Protein AF-A0A7L0GJC9-F1 (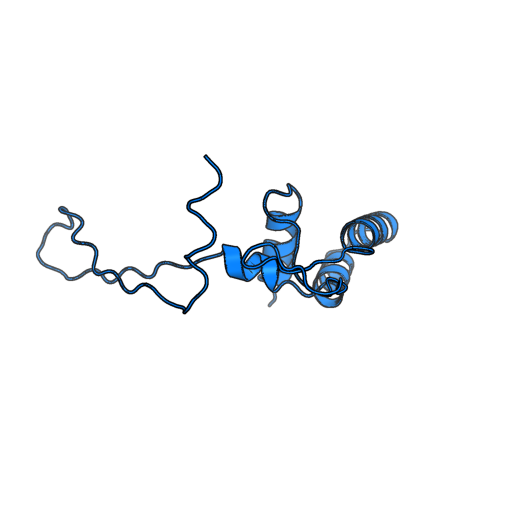afdb_monomer_lite)

InterPro domains:
  IPR000477 Reverse transcriptase domain [PF00078] (27-105)
  IPR000477 Reverse transcriptase domain [PS50878] (1-110)
  IPR043502 DNA/RNA polymerase superfamily [SSF56672] (33-105)

Organism: Herpetotheres cachinnans (NCBI:txid56343)

Foldseek 3Di:
DPPPPPPPPDDDDDPDPDPDPDPPDPDDDDDDDDDCVVLQLAAALVLLLVLCVVVPDDPVVSVVSSVQQPPDWDWDADPNDIDDIDHRRGGDDPPDPCSVVSSCSRVDDD

Secondary structure (DSSP, 8-state):
--SSSTT--S-S--------S--SSS---PPPPP-THHHHHH-BHHHHHHHHHHTT--HHHHHHHHHHHTT-EE--EETTEEPPPEE--B---TT-SSHHHHHHHHH---

Sequence (110 aa):
VYERQVLLNKHNLLLRQGDQPTVDEGKAVDGVYLDLSKAFDTISHGIALEKLAARGLDGCTVHWVKSWLDGRAQRVVVNGVTSRWRPVTSGVPQGSVLGPVLLNINDLDE

Structure (mmCIF, N/CA/C/O backbone):
data_AF-A0A7L0GJC9-F1
#
_entry.id   AF-A0A7L0GJC9-F1
#
loop_
_atom_site.group_PDB
_atom_site.id
_atom_site.type_symbol
_atom_site.label_atom_id
_atom_site.label_alt_id
_atom_site.label_comp_id
_atom_site.label_asym_id
_atom_site.label_entity_id
_atom_site.label_seq_id
_atom_site.pdbx_PDB_ins_code
_atom_site.Cartn_x
_atom_site.Cartn_y
_atom_site.Cartn_z
_atom_site.occupancy
_atom_site.B_iso_or_equiv
_atom_site.auth_seq_id
_atom_site.auth_comp_id
_atom_site.auth_asym_id
_atom_site.auth_atom_id
_atom_site.pdbx_PDB_model_num
ATOM 1 N N . VAL A 1 1 ? -14.349 -16.010 18.373 1.00 45.47 1 VAL A N 1
ATOM 2 C CA . VAL A 1 1 ? -12.891 -15.820 18.140 1.00 45.47 1 VAL A CA 1
ATOM 3 C C . VAL A 1 1 ? -12.604 -14.587 17.256 1.00 45.47 1 VAL A C 1
ATOM 5 O O . VAL A 1 1 ? -11.598 -14.540 16.581 1.00 45.47 1 VAL A O 1
ATOM 8 N N . TYR A 1 2 ? -13.414 -13.518 17.314 1.00 29.53 2 TYR A N 1
ATOM 9 C CA . TYR A 1 2 ? -13.113 -12.245 16.619 1.00 29.53 2 TYR A CA 1
ATOM 10 C C . TYR A 1 2 ? -13.549 -10.997 17.410 1.00 29.53 2 TYR A C 1
ATOM 12 O O . TYR A 1 2 ? -13.653 -9.910 16.861 1.00 29.53 2 TYR A O 1
ATOM 20 N N . GLU A 1 3 ? -13.797 -11.132 18.716 1.00 30.53 3 GLU A N 1
ATOM 21 C CA . GLU A 1 3 ? -14.364 -10.044 19.533 1.00 30.53 3 GLU A CA 1
ATOM 22 C C . GLU A 1 3 ? -13.406 -9.461 20.576 1.00 30.53 3 GLU A C 1
ATOM 24 O O . GLU A 1 3 ? -13.798 -8.606 21.362 1.00 30.53 3 GLU A O 1
ATOM 29 N N . ARG A 1 4 ? -12.128 -9.862 20.585 1.00 35.69 4 ARG A N 1
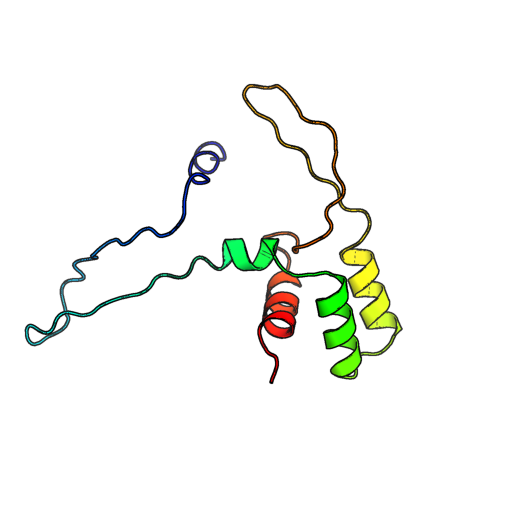ATOM 30 C CA . ARG A 1 4 ? -11.173 -9.389 21.602 1.00 35.69 4 ARG A CA 1
ATOM 31 C C . ARG A 1 4 ? -10.027 -8.515 21.094 1.00 35.69 4 ARG A C 1
ATOM 33 O O . ARG A 1 4 ? -9.107 -8.258 21.858 1.00 35.69 4 ARG A O 1
ATOM 40 N N . GLN A 1 5 ? -10.113 -8.003 19.862 1.00 36.22 5 GLN A N 1
ATOM 41 C CA . GLN A 1 5 ? -9.065 -7.139 19.295 1.00 36.22 5 GLN A CA 1
ATOM 42 C C . GLN A 1 5 ? -9.485 -5.684 19.035 1.00 36.22 5 GLN A C 1
ATOM 44 O O . GLN A 1 5 ? -8.642 -4.857 18.711 1.00 36.22 5 GLN A O 1
ATOM 49 N N . VAL A 1 6 ? -10.757 -5.319 19.236 1.00 40.19 6 VAL A N 1
ATOM 50 C CA . VAL A 1 6 ? -11.239 -3.952 18.931 1.00 40.19 6 VAL A CA 1
ATOM 51 C C . VAL A 1 6 ? -10.965 -2.947 20.071 1.00 40.19 6 VAL A C 1
ATOM 53 O O . VAL A 1 6 ? -11.109 -1.743 19.885 1.00 40.19 6 VAL A O 1
ATOM 56 N N . LEU A 1 7 ? -10.493 -3.396 21.241 1.00 32.28 7 LEU A N 1
ATOM 57 C CA . LEU A 1 7 ? -10.273 -2.534 22.418 1.00 32.28 7 LEU A CA 1
ATOM 58 C C . LEU A 1 7 ? -8.813 -2.154 22.714 1.00 32.28 7 LEU A C 1
ATOM 60 O O . LEU A 1 7 ? -8.543 -1.585 23.767 1.00 32.28 7 LEU A O 1
ATOM 64 N N . LEU A 1 8 ? -7.873 -2.388 21.797 1.00 38.59 8 LEU A N 1
ATOM 65 C CA . LEU A 1 8 ? -6.472 -1.973 21.971 1.00 38.59 8 LEU A CA 1
ATOM 66 C C . LEU A 1 8 ? -6.061 -0.902 20.961 1.00 38.59 8 LEU A C 1
ATOM 68 O O . LEU A 1 8 ? -5.000 -0.972 20.357 1.00 38.59 8 LEU A O 1
ATOM 72 N N . ASN A 1 9 ? -6.908 0.113 20.781 1.00 43.12 9 ASN A N 1
ATOM 73 C CA . ASN A 1 9 ? -6.534 1.297 20.011 1.00 43.12 9 ASN A CA 1
ATOM 74 C C . ASN A 1 9 ? -6.845 2.590 20.766 1.00 43.12 9 ASN A C 1
ATOM 76 O O . ASN A 1 9 ? -7.591 3.454 20.310 1.00 43.12 9 ASN A O 1
ATOM 80 N N . LYS A 1 10 ? -6.268 2.708 21.966 1.00 39.16 10 LYS A N 1
ATOM 81 C CA . LYS A 1 10 ? -6.175 3.971 22.702 1.00 39.16 10 LYS A CA 1
ATOM 82 C C . LYS A 1 10 ? -4.801 4.047 23.378 1.00 39.16 10 LYS A C 1
ATOM 84 O O . LYS A 1 10 ? -4.647 3.533 24.474 1.00 39.16 10 LYS A O 1
ATOM 89 N N . HIS A 1 11 ? -3.845 4.708 22.714 1.00 39.34 11 HIS A N 1
ATOM 90 C CA . HIS A 1 11 ? -2.516 5.114 23.226 1.00 39.34 11 HIS A CA 1
ATOM 91 C C . HIS A 1 11 ? -1.489 3.963 23.371 1.00 39.34 11 HIS A C 1
ATOM 93 O O . HIS A 1 11 ? -1.645 3.059 24.174 1.00 39.34 11 HIS A O 1
ATOM 99 N N . ASN A 1 12 ? -0.541 3.830 22.435 1.00 42.84 12 ASN A N 1
ATOM 100 C CA . ASN A 1 12 ? 0.854 4.299 22.556 1.00 42.84 12 ASN A CA 1
ATOM 101 C C . ASN A 1 12 ? 1.603 3.733 23.780 1.00 42.84 12 ASN A C 1
ATOM 103 O O . ASN A 1 12 ? 1.302 4.105 24.904 1.00 42.84 12 ASN A O 1
ATOM 107 N N . LEU A 1 13 ? 2.631 2.919 23.500 1.00 40.81 13 LEU A N 1
ATOM 108 C CA . LEU A 1 13 ? 3.715 2.509 24.400 1.00 40.81 13 LEU A CA 1
ATOM 109 C C . LEU A 1 13 ? 3.275 1.799 25.697 1.00 40.81 13 LEU A C 1
ATOM 111 O O . LEU A 1 13 ? 3.126 2.407 26.753 1.00 40.81 13 LEU A O 1
ATOM 115 N N . LEU A 1 14 ? 3.153 0.471 25.645 1.00 45.91 14 LEU A N 1
ATOM 116 C CA . LEU A 1 14 ? 3.157 -0.348 26.859 1.00 45.91 14 LEU A CA 1
ATOM 117 C C . LEU A 1 14 ? 4.606 -0.514 27.334 1.00 45.91 14 LEU A C 1
ATOM 119 O O . LEU A 1 14 ? 5.288 -1.461 26.952 1.00 45.91 14 LEU A O 1
ATOM 123 N N . LEU A 1 15 ? 5.068 0.397 28.193 1.00 43.66 15 LEU A N 1
ATOM 124 C CA . LEU A 1 15 ? 6.186 0.112 29.091 1.00 43.66 15 LEU A CA 1
ATOM 125 C C . LEU A 1 15 ? 5.713 -0.963 30.076 1.00 43.66 15 LEU A C 1
ATOM 127 O O . LEU A 1 15 ? 5.036 -0.672 31.060 1.00 43.66 15 LEU A O 1
ATOM 131 N N . ARG A 1 16 ? 6.017 -2.227 29.783 1.00 45.72 16 ARG A N 1
ATOM 132 C CA . ARG A 1 16 ? 5.956 -3.302 30.773 1.00 45.72 16 ARG A CA 1
ATOM 133 C C . ARG A 1 16 ? 7.385 -3.666 31.143 1.00 45.72 16 ARG A C 1
ATOM 135 O O . ARG A 1 16 ? 8.083 -4.259 30.328 1.00 45.72 16 ARG A O 1
ATOM 142 N N . GLN A 1 17 ? 7.798 -3.331 32.366 1.00 41.12 17 GLN A N 1
ATOM 143 C CA . GLN A 1 17 ? 8.904 -4.028 33.023 1.00 41.12 17 GLN A CA 1
ATOM 144 C C . GLN A 1 17 ? 8.504 -5.504 33.105 1.00 41.12 17 GLN A C 1
ATOM 146 O O . GLN A 1 17 ? 7.592 -5.872 33.845 1.00 41.12 17 GLN A O 1
ATOM 151 N N . GLY A 1 18 ? 9.096 -6.323 32.242 1.00 42.91 18 GLY A N 1
ATOM 152 C CA . GLY A 1 18 ? 8.956 -7.766 32.294 1.00 42.91 18 GLY A CA 1
ATOM 153 C C . GLY A 1 18 ? 10.093 -8.330 33.125 1.00 42.91 18 GLY A C 1
ATOM 154 O O . GLY A 1 18 ? 11.218 -8.375 32.640 1.00 42.91 18 GLY A O 1
ATOM 155 N N . ASP A 1 19 ? 9.789 -8.790 34.336 1.00 48.28 19 ASP A N 1
ATOM 156 C CA . ASP A 1 19 ? 10.610 -9.792 35.015 1.00 48.28 19 ASP A CA 1
ATOM 157 C C . ASP A 1 19 ? 10.615 -11.059 34.141 1.00 48.28 19 ASP A C 1
ATOM 159 O O . ASP A 1 19 ? 9.673 -11.855 34.140 1.00 48.28 19 ASP A O 1
ATOM 163 N N . GLN A 1 20 ? 11.659 -11.218 33.329 1.00 45.06 20 GLN A N 1
ATOM 164 C CA . GLN A 1 20 ? 12.068 -12.508 32.783 1.00 45.06 20 GLN A CA 1
ATOM 165 C C . GLN A 1 20 ? 13.104 -13.079 33.759 1.00 45.06 20 GLN A C 1
ATOM 167 O O . GLN A 1 20 ? 14.188 -12.504 33.886 1.00 45.06 20 GLN A O 1
ATOM 172 N N . PRO A 1 21 ? 12.815 -14.185 34.467 1.00 48.91 21 PRO A N 1
ATOM 173 C CA . PRO A 1 21 ? 13.795 -14.793 35.342 1.00 48.91 21 PRO A CA 1
ATOM 174 C C . PRO A 1 21 ? 14.779 -15.565 34.466 1.00 48.91 21 PRO A C 1
ATOM 176 O O . PRO A 1 21 ? 14.492 -16.690 34.082 1.00 48.91 21 PRO A O 1
ATOM 179 N N . THR A 1 22 ? 15.875 -14.902 34.094 1.00 53.72 22 THR A N 1
ATOM 180 C CA . THR A 1 22 ? 17.267 -15.394 34.046 1.00 53.72 22 THR A CA 1
ATOM 181 C C . THR A 1 22 ? 18.078 -14.480 33.126 1.00 53.72 22 THR A C 1
ATOM 183 O O . THR A 1 22 ? 18.358 -14.809 31.974 1.00 53.72 22 THR A O 1
ATOM 186 N N . VAL A 1 23 ? 18.462 -13.315 33.642 1.00 52.91 23 VAL A N 1
ATOM 187 C CA . VAL A 1 23 ? 19.717 -12.676 33.241 1.00 52.91 23 VAL A CA 1
ATOM 188 C C . VAL A 1 23 ? 20.595 -12.778 34.472 1.00 52.91 23 VAL A C 1
ATOM 190 O O . VAL A 1 23 ? 20.352 -12.111 35.479 1.00 52.91 23 VAL A O 1
ATOM 193 N N . ASP A 1 24 ? 21.517 -13.734 34.421 1.00 65.44 24 ASP A N 1
ATOM 194 C CA . ASP A 1 24 ? 22.529 -13.937 35.448 1.00 65.44 24 ASP A CA 1
ATOM 195 C C . ASP A 1 24 ? 23.214 -12.602 35.787 1.00 65.44 24 ASP A C 1
ATOM 197 O O . ASP A 1 24 ? 23.485 -11.776 34.914 1.00 65.44 24 ASP A O 1
ATOM 201 N N . GLU A 1 25 ? 23.490 -12.418 37.080 1.00 56.75 25 GLU A N 1
ATOM 202 C CA . GLU A 1 25 ? 24.266 -11.312 37.661 1.00 56.75 25 GLU A CA 1
ATOM 203 C C . GLU A 1 25 ? 23.588 -9.935 37.785 1.00 56.75 25 GLU A C 1
ATOM 205 O O . GLU A 1 25 ? 24.214 -8.917 37.506 1.00 56.75 25 GLU A O 1
ATOM 210 N N . GLY A 1 26 ? 22.347 -9.847 38.281 1.00 57.12 26 GLY A N 1
ATOM 211 C CA . GLY A 1 26 ? 21.857 -8.638 38.979 1.00 57.12 26 GLY A CA 1
ATOM 212 C C . GLY A 1 26 ? 21.916 -7.306 38.208 1.00 57.12 26 GLY A C 1
ATOM 213 O O . GLY A 1 26 ? 21.857 -6.239 38.821 1.00 57.12 26 GLY A O 1
ATOM 214 N N . LYS A 1 27 ? 22.041 -7.349 36.878 1.00 65.31 27 LYS A N 1
ATOM 215 C CA . LYS A 1 27 ? 22.050 -6.182 35.994 1.00 65.31 27 LYS A CA 1
ATOM 216 C C . LYS A 1 27 ? 20.650 -5.996 35.428 1.00 65.31 27 LYS A C 1
ATOM 218 O O . LYS A 1 27 ? 20.085 -6.916 34.843 1.00 65.31 27 LYS A O 1
ATOM 223 N N . ALA A 1 28 ? 20.101 -4.798 35.609 1.00 70.25 28 ALA A N 1
ATOM 224 C CA . ALA A 1 28 ? 18.839 -4.418 34.992 1.00 70.25 28 ALA A CA 1
ATOM 225 C C . ALA A 1 28 ? 18.975 -4.472 33.463 1.00 70.25 28 ALA A C 1
ATOM 227 O O . ALA A 1 28 ? 19.938 -3.946 32.902 1.00 70.25 28 ALA A O 1
ATOM 228 N N . VAL A 1 29 ? 18.014 -5.117 32.805 1.00 76.19 29 VAL A N 1
ATOM 229 C CA . VAL A 1 29 ? 17.899 -5.147 31.346 1.00 76.19 29 VAL A CA 1
ATOM 230 C C . VAL A 1 29 ? 16.673 -4.340 30.954 1.00 76.19 29 VAL A C 1
ATOM 232 O O . VAL A 1 29 ? 15.551 -4.701 31.305 1.00 76.19 29 VAL A O 1
ATOM 235 N N . ASP A 1 30 ? 16.891 -3.265 30.203 1.00 78.44 30 ASP A N 1
ATOM 236 C CA . ASP A 1 30 ? 15.816 -2.495 29.588 1.00 78.44 30 ASP A CA 1
ATOM 237 C C . ASP A 1 30 ? 15.500 -3.069 28.203 1.00 78.44 30 ASP A C 1
ATOM 239 O O . ASP A 1 30 ? 16.339 -3.089 27.302 1.00 78.44 30 ASP A O 1
ATOM 243 N N . GLY A 1 31 ? 14.270 -3.555 28.036 1.00 75.12 31 GLY A N 1
ATOM 244 C CA . GLY A 1 31 ? 13.745 -4.029 26.759 1.00 75.12 31 GLY A CA 1
ATOM 245 C C . GLY A 1 31 ? 12.797 -3.009 26.137 1.00 75.12 31 GLY A C 1
ATOM 246 O O . GLY A 1 31 ? 11.853 -2.557 26.786 1.00 75.12 31 GLY A O 1
ATOM 247 N N . VAL A 1 32 ? 12.999 -2.684 24.858 1.00 75.12 32 VAL A N 1
ATOM 248 C CA . VAL A 1 32 ? 12.052 -1.884 24.068 1.00 75.12 32 VAL A CA 1
ATOM 249 C C . VAL A 1 32 ? 11.252 -2.815 23.162 1.00 75.12 32 VAL A C 1
ATOM 251 O O . VAL A 1 32 ? 11.821 -3.527 22.339 1.00 75.12 32 VAL A O 1
ATOM 254 N N . TYR A 1 33 ? 9.924 -2.790 23.293 1.00 69.44 33 TYR A N 1
ATOM 255 C CA . TYR A 1 33 ? 9.011 -3.473 22.376 1.00 69.44 33 TYR A CA 1
ATOM 256 C C . TYR A 1 33 ? 8.476 -2.490 21.332 1.00 69.44 33 TYR A C 1
ATOM 258 O O . TYR A 1 33 ? 7.882 -1.467 21.676 1.00 69.44 33 TYR A O 1
ATOM 266 N N . LEU A 1 34 ? 8.667 -2.824 20.055 1.00 68.62 34 LEU A N 1
ATOM 267 C CA . LEU A 1 34 ? 8.173 -2.054 18.915 1.00 68.62 34 LEU A CA 1
ATOM 268 C C . LEU A 1 34 ? 6.947 -2.745 18.314 1.00 68.62 34 LEU A C 1
ATOM 270 O O . LEU A 1 34 ? 6.999 -3.919 17.952 1.00 68.62 34 LEU A O 1
ATOM 274 N N . ASP A 1 35 ? 5.846 -2.008 18.190 1.00 73.94 35 ASP A N 1
ATOM 275 C CA . ASP A 1 35 ? 4.660 -2.471 17.470 1.00 73.94 35 ASP A CA 1
ATOM 276 C C . ASP A 1 35 ? 4.765 -2.088 15.989 1.00 73.94 35 ASP A C 1
ATOM 278 O O . ASP A 1 35 ? 4.434 -0.968 15.590 1.00 73.94 35 ASP A O 1
ATOM 282 N N . LEU A 1 36 ? 5.227 -3.036 15.170 1.00 69.62 36 LEU A N 1
ATOM 283 C CA . LEU A 1 36 ? 5.341 -2.869 13.718 1.00 69.62 36 LEU A CA 1
ATOM 284 C C . LEU A 1 36 ? 3.978 -2.833 13.011 1.00 69.62 36 LEU A C 1
ATOM 286 O O . LEU A 1 36 ? 3.913 -2.434 11.850 1.00 69.62 36 LEU A O 1
ATOM 290 N N . SER A 1 37 ? 2.878 -3.185 13.689 1.00 72.06 37 SER A N 1
ATOM 291 C CA . SER A 1 37 ? 1.530 -3.097 13.107 1.00 72.06 37 SER A CA 1
ATOM 292 C C . SER A 1 37 ? 1.220 -1.664 12.682 1.00 72.06 37 SER A C 1
ATOM 294 O O . SER A 1 37 ? 0.685 -1.440 11.600 1.00 72.06 37 SER A O 1
ATOM 296 N N . LYS A 1 38 ? 1.649 -0.685 13.491 1.00 75.94 38 LYS A N 1
ATOM 297 C CA . LYS A 1 38 ? 1.512 0.735 13.156 1.00 75.94 38 LYS A CA 1
ATOM 298 C C . LYS A 1 38 ? 2.331 1.144 11.939 1.00 75.94 38 LYS A C 1
ATOM 300 O O . LYS A 1 38 ? 1.897 2.024 11.205 1.00 75.94 38 LYS A O 1
ATOM 305 N N . ALA A 1 39 ? 3.481 0.515 11.715 1.00 79.62 39 ALA A N 1
ATOM 306 C CA . ALA A 1 39 ? 4.344 0.849 10.589 1.00 79.62 39 ALA A CA 1
ATOM 307 C C . ALA A 1 39 ? 3.674 0.492 9.249 1.00 79.62 39 ALA A C 1
ATOM 309 O O . ALA A 1 39 ? 3.735 1.264 8.292 1.00 79.62 39 ALA A O 1
ATOM 310 N N . PHE A 1 40 ? 2.922 -0.616 9.200 1.00 84.12 40 PHE A N 1
ATOM 311 C CA . PHE A 1 40 ? 2.150 -0.998 8.013 1.00 84.12 40 PHE A CA 1
ATOM 312 C C . PHE A 1 40 ? 1.010 -0.035 7.677 1.00 84.12 40 PHE A C 1
ATOM 314 O O . PHE A 1 40 ? 0.636 0.042 6.509 1.00 84.12 40 PHE A O 1
ATOM 321 N N . ASP A 1 41 ? 0.477 0.710 8.646 1.00 85.12 41 ASP A N 1
ATOM 322 C CA . ASP A 1 41 ? -0.597 1.686 8.417 1.00 85.12 41 ASP A CA 1
ATOM 323 C C . ASP A 1 41 ? -0.056 3.028 7.871 1.00 85.12 41 ASP A C 1
ATOM 325 O O . ASP A 1 41 ? -0.799 3.831 7.295 1.00 85.12 41 ASP A O 1
ATOM 329 N N . THR A 1 42 ? 1.253 3.270 8.015 1.00 86.25 42 THR A N 1
ATOM 330 C CA . THR A 1 42 ? 1.893 4.563 7.723 1.00 86.25 42 THR A CA 1
ATOM 331 C C . THR A 1 42 ? 2.647 4.632 6.397 1.00 86.25 42 THR A C 1
ATOM 333 O O . THR A 1 42 ? 3.048 5.722 5.998 1.00 86.25 42 THR A O 1
ATOM 336 N N . ILE A 1 43 ? 2.826 3.514 5.684 1.00 88.88 43 ILE A N 1
ATOM 337 C CA . ILE A 1 43 ? 3.585 3.482 4.418 1.00 88.88 43 ILE A CA 1
ATOM 338 C C . ILE A 1 43 ? 2.939 4.414 3.381 1.00 88.88 43 ILE A C 1
ATOM 340 O O . ILE A 1 43 ? 1.810 4.187 2.943 1.00 88.88 43 ILE A O 1
ATOM 344 N N . SER A 1 44 ? 3.649 5.455 2.946 1.00 90.75 44 SER A N 1
ATOM 345 C CA . SER A 1 44 ? 3.168 6.333 1.873 1.00 90.75 44 SER A CA 1
ATOM 346 C C . SER A 1 44 ? 3.242 5.609 0.529 1.00 90.75 44 SER A C 1
ATOM 348 O O . SER A 1 44 ? 4.300 5.111 0.147 1.00 90.75 44 SER A O 1
ATOM 350 N N . HIS A 1 45 ? 2.130 5.559 -0.213 1.00 92.50 45 HIS A N 1
ATOM 351 C CA . HIS A 1 45 ? 2.087 4.852 -1.500 1.00 92.50 45 HIS A CA 1
ATOM 352 C C . HIS A 1 45 ? 3.021 5.485 -2.529 1.00 92.50 45 HIS A C 1
ATOM 354 O O . HIS A 1 45 ? 3.728 4.764 -3.221 1.00 92.50 45 HIS A O 1
ATOM 360 N N . GLY A 1 46 ? 3.061 6.819 -2.602 1.00 92.06 46 GLY A N 1
ATOM 361 C CA . GLY A 1 46 ? 3.930 7.533 -3.543 1.00 92.06 46 GLY A CA 1
ATOM 362 C C . GLY A 1 46 ? 5.407 7.255 -3.276 1.00 92.06 46 GLY A C 1
ATOM 363 O O . GLY A 1 46 ? 6.114 6.797 -4.167 1.00 92.06 46 GLY A O 1
ATOM 364 N N . ILE A 1 47 ? 5.830 7.419 -2.020 1.00 91.31 47 ILE A N 1
ATOM 365 C CA . ILE A 1 47 ? 7.218 7.185 -1.599 1.00 91.31 47 ILE A CA 1
ATOM 366 C C . ILE A 1 47 ? 7.618 5.726 -1.852 1.00 91.31 47 ILE A C 1
ATOM 368 O O . ILE A 1 47 ? 8.678 5.464 -2.412 1.00 91.31 47 ILE A O 1
ATOM 372 N N . ALA A 1 48 ? 6.762 4.759 -1.507 1.00 91.50 48 ALA A N 1
ATOM 373 C CA . ALA A 1 48 ? 7.051 3.348 -1.753 1.00 91.50 48 ALA A CA 1
ATOM 374 C C . ALA A 1 48 ? 7.227 3.042 -3.254 1.00 91.50 48 ALA A C 1
ATOM 376 O O . ALA A 1 48 ? 8.137 2.301 -3.625 1.00 91.50 48 ALA A O 1
ATOM 377 N N . LEU A 1 49 ? 6.395 3.627 -4.123 1.00 94.12 49 LEU A N 1
ATOM 378 C CA . LEU A 1 49 ? 6.492 3.454 -5.577 1.00 94.12 49 LEU A CA 1
ATOM 379 C C . LEU A 1 49 ? 7.751 4.106 -6.161 1.00 94.12 49 LEU A C 1
ATOM 381 O O . LEU A 1 49 ? 8.411 3.497 -7.002 1.00 94.12 49 LEU A O 1
ATOM 385 N N . GLU A 1 50 ? 8.116 5.300 -5.695 1.00 94.12 50 GLU A N 1
ATOM 386 C CA . GLU A 1 50 ? 9.358 5.979 -6.086 1.00 94.12 50 GLU A CA 1
ATOM 387 C C . GLU A 1 50 ? 10.586 5.151 -5.699 1.00 94.12 50 GLU A C 1
ATOM 389 O O . GLU A 1 50 ? 11.468 4.916 -6.523 1.00 94.12 50 GLU A O 1
ATOM 394 N N . LYS A 1 51 ? 10.607 4.617 -4.475 1.00 92.69 51 LYS A N 1
ATOM 395 C CA . LYS A 1 51 ? 11.688 3.758 -3.983 1.00 92.69 51 LYS A CA 1
ATOM 396 C C . LYS A 1 51 ? 11.800 2.429 -4.725 1.00 92.69 51 LYS A C 1
ATOM 398 O O . LYS A 1 51 ? 12.912 1.936 -4.911 1.00 92.69 51 LYS A O 1
ATOM 403 N N . LEU A 1 52 ? 10.677 1.838 -5.139 1.00 93.00 52 LEU A N 1
ATOM 404 C CA . LEU A 1 52 ? 10.664 0.644 -5.990 1.00 93.00 52 LEU A CA 1
ATOM 405 C C . LEU A 1 52 ? 11.296 0.943 -7.352 1.00 93.00 52 LEU A C 1
ATOM 407 O O . LEU A 1 52 ? 12.161 0.195 -7.803 1.00 93.00 52 LEU A O 1
ATOM 411 N N . ALA A 1 53 ? 10.910 2.056 -7.979 1.00 94.00 53 ALA A N 1
ATOM 412 C CA . ALA A 1 53 ? 11.487 2.479 -9.251 1.00 94.00 53 ALA A CA 1
ATOM 413 C C . ALA A 1 53 ? 12.991 2.789 -9.122 1.00 94.00 53 ALA A C 1
ATOM 415 O O . ALA A 1 53 ? 13.785 2.340 -9.947 1.00 94.00 53 ALA A O 1
ATOM 416 N N . ALA A 1 54 ? 13.404 3.479 -8.053 1.00 93.19 54 ALA A N 1
ATOM 417 C CA . ALA A 1 54 ? 14.807 3.806 -7.782 1.00 93.19 54 ALA A CA 1
ATOM 418 C C . ALA A 1 54 ? 15.690 2.563 -7.562 1.00 93.19 54 ALA A C 1
ATOM 420 O O . ALA A 1 54 ? 16.874 2.579 -7.889 1.00 93.19 54 ALA A O 1
ATOM 421 N N . ARG A 1 55 ? 15.114 1.461 -7.065 1.00 91.31 55 ARG A N 1
ATOM 422 C CA . ARG A 1 55 ? 15.789 0.160 -6.911 1.00 91.31 55 ARG A CA 1
ATOM 423 C C . ARG A 1 55 ? 15.883 -0.648 -8.214 1.00 91.31 55 ARG A C 1
ATOM 425 O O . ARG A 1 55 ? 16.358 -1.780 -8.188 1.00 91.31 55 ARG A O 1
ATOM 432 N N . GLY A 1 56 ? 15.455 -0.085 -9.345 1.00 92.94 56 GLY A N 1
ATOM 433 C CA . GLY A 1 56 ? 15.624 -0.679 -10.673 1.00 92.94 56 GLY A CA 1
ATOM 434 C C . GLY A 1 56 ? 14.526 -1.657 -11.087 1.00 92.94 56 GLY A C 1
ATOM 435 O O . GLY A 1 56 ? 14.720 -2.408 -12.043 1.00 92.94 56 GLY A O 1
ATOM 436 N N . LEU A 1 57 ? 13.379 -1.670 -10.397 1.00 93.88 57 LEU A N 1
ATOM 437 C CA . LEU A 1 57 ? 12.233 -2.462 -10.841 1.00 93.88 57 LEU A CA 1
ATOM 438 C C . LEU A 1 57 ? 11.645 -1.870 -12.124 1.00 93.88 57 LEU A C 1
ATOM 440 O O . LEU A 1 57 ? 11.561 -0.652 -12.292 1.00 93.88 57 LEU A O 1
ATOM 444 N N . ASP A 1 58 ? 11.203 -2.746 -13.023 1.00 96.44 58 ASP A N 1
ATOM 445 C CA . ASP A 1 58 ? 10.609 -2.327 -14.283 1.00 96.44 58 ASP A CA 1
ATOM 446 C C . ASP A 1 58 ? 9.251 -1.628 -14.076 1.00 96.44 58 ASP A C 1
ATOM 448 O O . ASP A 1 58 ? 8.533 -1.843 -13.092 1.00 96.44 58 ASP A O 1
ATOM 452 N N . GLY A 1 59 ? 8.873 -0.799 -15.051 1.00 96.25 59 GLY A N 1
ATOM 453 C CA . GLY A 1 59 ? 7.642 -0.015 -14.986 1.00 96.25 59 GLY A CA 1
ATOM 454 C C . GLY A 1 59 ? 6.363 -0.853 -14.892 1.00 96.25 59 GLY A C 1
ATOM 455 O O . GLY A 1 59 ? 5.394 -0.390 -14.292 1.00 96.25 59 GLY A O 1
ATOM 456 N N . CYS A 1 60 ? 6.341 -2.081 -15.424 1.00 97.19 60 CYS A N 1
ATOM 457 C CA . CYS A 1 60 ? 5.173 -2.958 -15.317 1.00 97.19 60 CYS A CA 1
ATOM 458 C C . CYS A 1 60 ? 5.016 -3.463 -13.882 1.00 97.19 60 CYS A C 1
ATOM 460 O O . CYS A 1 60 ? 3.911 -3.428 -13.342 1.00 97.19 60 CYS A O 1
ATOM 462 N N . THR A 1 61 ? 6.114 -3.863 -13.241 1.00 95.81 61 THR A N 1
ATOM 463 C CA . THR A 1 61 ? 6.112 -4.294 -11.839 1.00 95.81 61 THR A CA 1
ATOM 464 C C . THR A 1 61 ? 5.710 -3.147 -10.909 1.00 95.81 61 THR A C 1
ATOM 466 O O . THR A 1 61 ? 4.835 -3.322 -10.059 1.00 95.81 61 THR A O 1
ATOM 469 N N . VAL A 1 62 ? 6.258 -1.942 -11.104 1.00 96.06 62 VAL A N 1
ATOM 470 C CA . VAL A 1 62 ? 5.862 -0.755 -10.321 1.00 96.06 62 VAL A CA 1
ATOM 471 C C . VAL A 1 62 ? 4.380 -0.421 -10.535 1.00 96.06 62 VAL A C 1
ATOM 473 O O . VAL A 1 62 ? 3.656 -0.146 -9.577 1.00 96.06 62 VAL A O 1
ATOM 476 N N . HIS A 1 63 ? 3.888 -0.501 -11.774 1.00 96.81 63 HIS A N 1
ATOM 477 C CA . HIS A 1 63 ? 2.477 -0.274 -12.086 1.00 96.81 63 HIS A CA 1
ATOM 478 C C . HIS A 1 63 ? 1.552 -1.325 -11.455 1.00 96.81 63 HIS A C 1
ATOM 480 O O . HIS A 1 63 ? 0.461 -0.993 -10.983 1.00 96.81 63 HIS A O 1
ATOM 486 N N . TRP A 1 64 ? 1.988 -2.583 -11.406 1.00 96.38 64 TRP A N 1
ATOM 487 C CA . TRP A 1 64 ? 1.253 -3.653 -10.744 1.00 96.38 64 TRP A CA 1
ATOM 488 C C . TRP A 1 64 ? 1.132 -3.401 -9.237 1.00 96.38 64 TRP A C 1
ATOM 490 O O . TRP A 1 64 ? 0.030 -3.478 -8.692 1.00 96.38 64 TRP A O 1
ATOM 500 N N . VAL A 1 65 ? 2.223 -2.995 -8.574 1.00 94.75 65 VAL A N 1
ATOM 501 C CA . VAL A 1 65 ? 2.191 -2.615 -7.149 1.00 94.75 65 VAL A CA 1
ATOM 502 C C . VAL A 1 65 ? 1.287 -1.404 -6.922 1.00 94.75 65 VAL A C 1
ATOM 504 O O . VAL A 1 65 ? 0.492 -1.403 -5.983 1.00 94.75 65 VAL A O 1
ATOM 507 N N . LYS A 1 66 ? 1.347 -0.391 -7.796 1.00 95.19 66 LYS A N 1
ATOM 508 C CA . LYS A 1 66 ? 0.445 0.767 -7.730 1.00 95.19 66 LYS A CA 1
ATOM 509 C C . LYS A 1 66 ? -1.019 0.331 -7.800 1.00 95.19 66 LYS A C 1
ATOM 511 O O . LYS A 1 66 ? -1.815 0.723 -6.956 1.00 95.19 66 LYS A O 1
ATOM 516 N N . SER A 1 67 ? -1.349 -0.534 -8.756 1.00 94.50 67 SER A N 1
ATOM 517 C CA . SER A 1 67 ? -2.707 -1.061 -8.931 1.00 94.50 67 SER A CA 1
ATOM 518 C C . SER A 1 67 ? -3.182 -1.865 -7.719 1.00 94.50 67 SER A C 1
ATOM 520 O O . SER A 1 67 ? -4.363 -1.842 -7.387 1.00 94.50 67 SER A O 1
ATOM 522 N N . TRP A 1 68 ? -2.267 -2.555 -7.036 1.00 93.31 68 TRP A N 1
ATOM 523 C CA . TRP A 1 68 ? -2.559 -3.273 -5.797 1.00 93.31 68 TRP A CA 1
ATOM 524 C C . TRP A 1 68 ? -2.814 -2.337 -4.597 1.00 93.31 68 TRP A C 1
ATOM 526 O O . TRP A 1 68 ? -3.600 -2.673 -3.708 1.00 93.31 68 TRP A O 1
ATOM 536 N N . LEU A 1 69 ? -2.177 -1.161 -4.561 1.00 92.50 69 LEU A N 1
ATOM 537 C CA . LEU A 1 69 ? -2.382 -0.148 -3.518 1.00 92.50 69 LEU A CA 1
ATOM 538 C C . LEU A 1 69 ? -3.636 0.710 -3.751 1.00 92.50 69 LEU A C 1
ATOM 540 O O . LEU A 1 69 ? -4.273 1.110 -2.767 1.00 92.50 69 LEU A O 1
ATOM 544 N N . ASP A 1 70 ? -3.969 0.975 -5.015 1.00 91.69 70 ASP A N 1
ATOM 545 C CA . ASP A 1 70 ? -5.050 1.859 -5.457 1.00 91.69 70 ASP A CA 1
ATOM 546 C C . ASP A 1 70 ? -6.460 1.289 -5.190 1.00 91.69 70 ASP A C 1
ATOM 548 O O . ASP A 1 70 ? -6.670 0.104 -4.935 1.00 91.69 70 ASP A O 1
ATOM 552 N N . GLY A 1 71 ? -7.471 2.166 -5.228 1.00 90.25 71 GLY A N 1
ATOM 553 C CA . GLY A 1 71 ? -8.890 1.778 -5.178 1.00 90.25 71 GLY A CA 1
ATOM 554 C C . GLY A 1 71 ? -9.408 1.312 -3.812 1.00 90.25 71 GLY A C 1
ATOM 555 O O . GLY A 1 71 ? -10.567 0.912 -3.692 1.00 90.25 71 GLY A O 1
ATOM 556 N N . ARG A 1 72 ? -8.585 1.380 -2.762 1.00 91.44 72 ARG A N 1
ATOM 557 C CA . ARG A 1 72 ? -8.967 0.956 -1.411 1.00 91.44 72 ARG A CA 1
ATOM 558 C C . ARG A 1 72 ? -9.742 2.038 -0.665 1.00 91.44 72 ARG A C 1
ATOM 560 O O . ARG A 1 72 ? -9.421 3.225 -0.726 1.00 91.44 72 ARG A O 1
ATOM 567 N N . ALA A 1 73 ? -10.738 1.610 0.107 1.00 92.88 73 ALA A N 1
ATOM 568 C CA . ALA A 1 73 ? -11.515 2.469 0.988 1.00 92.88 73 ALA A CA 1
ATOM 569 C C 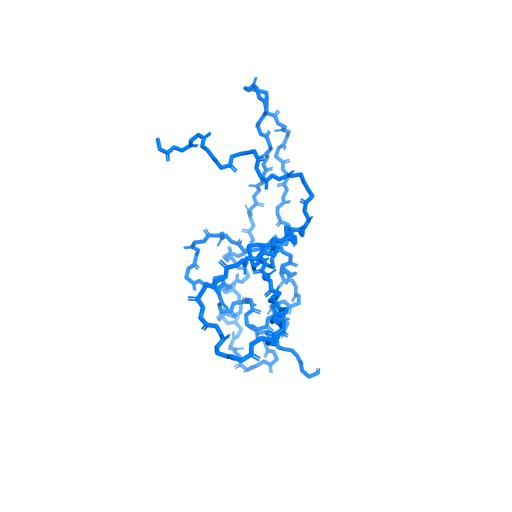. ALA A 1 73 ? -11.759 1.794 2.343 1.00 92.88 73 ALA A C 1
ATOM 571 O O . ALA A 1 73 ? -11.865 0.575 2.440 1.00 92.88 73 ALA A O 1
ATOM 572 N N . GLN A 1 74 ? -11.882 2.608 3.386 1.00 91.50 74 GLN A N 1
ATOM 573 C CA . GLN A 1 74 ? -12.121 2.184 4.759 1.00 91.50 74 GLN A CA 1
ATOM 574 C C . GLN A 1 74 ? -13.282 2.953 5.391 1.00 91.50 74 GLN A C 1
ATOM 576 O O . GLN A 1 74 ? -13.636 4.056 4.966 1.00 91.50 74 GLN A O 1
ATOM 581 N N . ARG A 1 75 ? -13.871 2.371 6.434 1.00 93.75 75 ARG A N 1
ATOM 582 C CA . ARG A 1 75 ? -14.870 3.005 7.299 1.00 93.75 75 ARG A CA 1
ATOM 583 C C . ARG A 1 75 ? -14.769 2.422 8.702 1.00 93.75 75 ARG A C 1
ATOM 585 O O . ARG A 1 75 ? -14.277 1.311 8.872 1.00 93.75 75 ARG A O 1
ATOM 592 N N . VAL A 1 76 ? -15.285 3.147 9.683 1.00 91.69 76 VAL A N 1
ATOM 593 C CA . VAL A 1 76 ? -15.329 2.697 11.076 1.00 91.69 76 VAL A CA 1
ATOM 594 C C . VAL A 1 76 ? -16.756 2.289 11.425 1.00 91.69 76 VAL A C 1
ATOM 596 O O . VAL A 1 76 ? -17.712 2.944 11.002 1.00 91.69 76 VAL A O 1
ATOM 599 N N . VAL A 1 77 ? -16.895 1.205 12.189 1.00 94.19 77 VAL A N 1
ATOM 600 C CA . VAL A 1 77 ? -18.171 0.752 12.751 1.00 94.19 77 VAL A CA 1
ATOM 601 C C . VAL A 1 77 ? -18.061 0.765 14.269 1.00 94.19 77 VAL A C 1
ATOM 603 O O . VAL A 1 77 ? -17.183 0.110 14.824 1.00 94.19 77 VAL A O 1
ATOM 606 N N . VAL A 1 78 ? -18.940 1.508 14.940 1.00 93.06 78 VAL A N 1
ATOM 607 C CA . VAL A 1 78 ? -18.999 1.581 16.408 1.00 93.06 78 VAL A CA 1
ATOM 608 C C . VAL A 1 78 ? -20.441 1.381 16.838 1.00 93.06 78 VAL A C 1
ATOM 610 O O . VAL A 1 78 ? -21.321 2.099 16.374 1.00 93.06 78 VAL A O 1
ATOM 613 N N . ASN A 1 79 ? -20.692 0.405 17.713 1.00 93.62 79 ASN A N 1
ATOM 614 C CA . ASN A 1 79 ? -22.034 0.091 18.222 1.00 93.62 79 ASN A CA 1
ATOM 615 C C . ASN A 1 79 ? -23.086 -0.078 17.104 1.00 93.62 79 ASN A C 1
ATOM 617 O O . ASN A 1 79 ? -24.206 0.411 17.212 1.00 93.62 79 ASN A O 1
ATOM 621 N N . GLY A 1 80 ? -22.705 -0.712 15.990 1.00 91.88 80 GLY A N 1
ATOM 622 C CA . GLY A 1 80 ? -23.579 -0.914 14.826 1.00 91.88 80 GLY A CA 1
ATOM 623 C C . GLY A 1 80 ? -23.753 0.305 13.908 1.00 91.88 80 GLY A C 1
ATOM 624 O O . GLY A 1 80 ? -24.318 0.166 12.826 1.00 91.88 80 GLY A O 1
ATOM 625 N N . VAL A 1 81 ? -23.229 1.478 14.273 1.00 93.50 81 VAL A N 1
ATOM 626 C CA . VAL A 1 81 ? -23.263 2.690 13.442 1.00 93.50 81 VAL A CA 1
ATOM 627 C C . VAL A 1 81 ? -22.018 2.758 12.560 1.00 93.50 81 VAL A C 1
ATOM 629 O O . VAL A 1 81 ? -20.897 2.625 13.049 1.00 93.50 81 VAL A O 1
ATOM 632 N N . THR A 1 82 ? -22.200 2.991 11.256 1.00 95.38 82 THR A N 1
ATOM 633 C CA . THR A 1 82 ? -21.105 3.040 10.272 1.00 95.38 82 THR A CA 1
ATOM 634 C C . THR A 1 82 ? -20.785 4.465 9.826 1.00 95.38 82 THR A C 1
ATOM 636 O O . THR A 1 82 ? -21.692 5.218 9.470 1.00 95.38 82 THR A O 1
ATOM 639 N N . SER A 1 83 ? -19.501 4.820 9.737 1.00 95.69 83 SER A N 1
ATOM 640 C CA . SER A 1 83 ? -19.069 6.057 9.079 1.00 95.69 83 SER A CA 1
ATOM 641 C C . SER A 1 83 ? -19.214 5.973 7.554 1.00 95.69 83 SER A C 1
ATOM 643 O O . SER A 1 83 ? -19.327 4.888 6.976 1.00 95.69 83 SER A O 1
ATOM 645 N N . ARG A 1 84 ? -19.104 7.123 6.875 1.00 95.88 84 ARG A N 1
ATOM 646 C CA . ARG A 1 84 ? -18.887 7.149 5.421 1.00 95.88 84 ARG A CA 1
ATOM 647 C C . ARG A 1 84 ? -17.592 6.431 5.043 1.00 95.88 84 ARG A C 1
ATOM 649 O O . ARG A 1 84 ? -16.631 6.443 5.819 1.00 95.88 84 ARG A O 1
ATOM 656 N N . TRP A 1 85 ? -17.568 5.874 3.837 1.00 95.69 85 TRP A N 1
ATOM 657 C CA . TRP A 1 85 ? -16.342 5.381 3.220 1.00 95.69 85 TRP A CA 1
ATOM 658 C C . TRP A 1 85 ? -15.352 6.525 3.002 1.00 95.69 85 TRP A C 1
ATOM 660 O O . TRP A 1 85 ? -15.731 7.644 2.646 1.00 95.69 85 TRP A O 1
ATOM 670 N N . ARG A 1 86 ? -14.076 6.236 3.231 1.00 94.38 86 ARG A N 1
ATOM 671 C CA . ARG A 1 86 ? -12.950 7.132 2.979 1.00 94.38 86 ARG A CA 1
ATOM 672 C C . ARG A 1 86 ? -11.885 6.385 2.186 1.00 94.38 86 ARG A C 1
ATOM 674 O O . ARG A 1 86 ? -11.619 5.237 2.530 1.00 94.38 86 ARG A O 1
ATOM 681 N N . PRO A 1 87 ? -11.276 7.001 1.164 1.00 92.75 87 PRO A N 1
ATOM 682 C CA . PRO A 1 87 ? -10.167 6.381 0.454 1.00 92.75 87 PRO A CA 1
ATOM 683 C C . PRO A 1 87 ? -8.991 6.138 1.406 1.00 92.75 87 PRO A C 1
ATOM 685 O O . PRO A 1 87 ? -8.771 6.905 2.346 1.00 92.75 87 PRO A O 1
ATOM 688 N N . VAL A 1 88 ? -8.253 5.062 1.157 1.00 91.44 88 VAL A N 1
ATOM 689 C CA . VAL A 1 88 ? -7.013 4.731 1.861 1.00 91.44 88 VAL A CA 1
ATOM 690 C C . VAL A 1 88 ? -5.855 5.318 1.063 1.00 91.44 88 VAL A C 1
ATOM 692 O O . VAL A 1 88 ? -5.616 4.907 -0.066 1.00 91.44 88 VAL A O 1
ATOM 695 N N . THR A 1 89 ? -5.152 6.286 1.645 1.00 90.06 89 THR A N 1
ATOM 696 C CA . THR A 1 89 ? -4.054 7.021 0.988 1.00 90.06 89 THR A CA 1
ATOM 697 C C . THR A 1 89 ? -2.665 6.601 1.472 1.00 90.06 89 THR A C 1
ATOM 699 O O . THR A 1 89 ? -1.660 7.065 0.944 1.00 90.06 89 THR A O 1
ATOM 702 N N . SER A 1 90 ? -2.600 5.763 2.506 1.00 91.50 90 SER A N 1
ATOM 703 C CA . SER A 1 90 ? -1.369 5.233 3.088 1.00 91.50 90 SER A CA 1
ATOM 704 C C . SER A 1 90 ? -1.612 3.842 3.658 1.00 91.50 90 SER A C 1
ATOM 706 O O . SER A 1 90 ? -2.750 3.405 3.835 1.00 91.50 90 SER A O 1
ATOM 708 N N . GLY A 1 91 ? -0.521 3.145 3.919 1.00 90.69 91 GLY A N 1
ATOM 709 C CA . GLY A 1 91 ? -0.488 1.823 4.498 1.00 90.69 91 GLY A CA 1
ATOM 710 C C . GLY A 1 91 ? -0.798 0.701 3.516 1.00 90.69 91 GLY A C 1
ATOM 711 O O . GLY A 1 91 ? -1.270 0.905 2.392 1.00 90.69 91 GLY A O 1
ATOM 712 N N . VAL A 1 92 ? -0.531 -0.520 3.951 1.00 91.06 92 VAL A N 1
ATOM 713 C CA . VAL A 1 92 ? -0.701 -1.757 3.183 1.00 91.06 92 VAL A CA 1
ATOM 714 C C . VAL A 1 92 ? -1.724 -2.662 3.873 1.00 91.06 92 VAL A C 1
ATOM 716 O O . VAL A 1 92 ? -1.944 -2.533 5.075 1.00 91.06 92 VAL A O 1
ATOM 719 N N . PRO A 1 93 ? -2.395 -3.577 3.155 1.00 86.25 93 PRO A N 1
ATOM 720 C CA . PRO A 1 93 ? -3.289 -4.535 3.793 1.00 86.25 93 PRO A CA 1
ATOM 721 C C . PRO A 1 93 ? -2.505 -5.429 4.765 1.00 86.25 93 PRO A C 1
ATOM 723 O O . PRO A 1 93 ? -1.540 -6.092 4.369 1.00 86.25 93 PRO A O 1
ATOM 726 N N . GLN A 1 94 ? -2.916 -5.461 6.033 1.00 81.94 94 GLN A N 1
ATOM 727 C CA . GLN A 1 94 ? -2.324 -6.352 7.032 1.00 81.94 94 GLN A CA 1
ATOM 728 C C . GLN A 1 94 ? -2.579 -7.820 6.658 1.00 81.94 94 GLN A C 1
ATOM 730 O O . GLN A 1 94 ? -3.640 -8.167 6.139 1.00 81.94 94 GLN A O 1
ATOM 735 N N . GLY A 1 95 ? -1.586 -8.682 6.885 1.00 83.12 95 GLY A N 1
ATOM 736 C CA . GLY A 1 95 ? -1.629 -10.088 6.462 1.00 83.12 95 GLY A CA 1
ATOM 737 C C . GLY A 1 95 ? -1.362 -10.310 4.969 1.00 83.12 95 GLY A C 1
ATOM 738 O O . GLY A 1 95 ? -1.446 -11.442 4.498 1.00 83.12 95 GLY A O 1
ATOM 739 N N . SER A 1 96 ? -1.027 -9.258 4.214 1.00 87.50 96 SER A N 1
ATOM 740 C CA . SER A 1 96 ? -0.589 -9.407 2.828 1.00 87.50 96 SER A CA 1
ATOM 741 C C . SER A 1 96 ? 0.861 -9.878 2.729 1.00 87.50 96 SER A C 1
ATOM 743 O O . SER A 1 96 ? 1.719 -9.479 3.514 1.00 87.50 96 SER A O 1
ATOM 745 N N . VAL A 1 97 ? 1.146 -10.680 1.701 1.00 89.69 97 VAL A N 1
ATOM 746 C CA . VAL A 1 97 ? 2.505 -11.159 1.395 1.00 89.69 97 VAL A CA 1
ATOM 747 C C . VAL A 1 97 ? 3.434 -10.006 0.993 1.00 89.69 97 VAL A C 1
ATOM 749 O O . VAL A 1 97 ? 4.618 -10.026 1.311 1.00 89.69 97 VAL A O 1
ATOM 752 N N . LEU A 1 98 ? 2.899 -8.975 0.327 1.00 89.81 98 LEU A N 1
ATOM 753 C CA . LEU A 1 98 ? 3.674 -7.809 -0.117 1.00 89.81 98 LEU A CA 1
ATOM 754 C C . LEU A 1 98 ? 3.922 -6.779 0.986 1.00 89.81 98 LEU A C 1
ATOM 756 O O . LEU A 1 98 ? 4.833 -5.964 0.851 1.00 89.81 98 LEU A O 1
ATOM 760 N N . GLY A 1 99 ? 3.130 -6.793 2.061 1.00 90.19 99 GLY A N 1
ATOM 761 C CA . GLY A 1 99 ? 3.239 -5.812 3.138 1.00 90.19 99 GLY A CA 1
ATOM 762 C C . GLY A 1 99 ? 4.657 -5.711 3.712 1.00 90.19 99 GLY A C 1
ATOM 763 O O . GLY A 1 99 ? 5.212 -4.613 3.709 1.00 90.19 99 GLY A O 1
ATOM 764 N N . PRO A 1 100 ? 5.287 -6.829 4.125 1.00 89.38 100 PRO A N 1
ATOM 765 C CA . PRO A 1 100 ? 6.667 -6.829 4.618 1.00 89.38 100 PRO A CA 1
ATOM 766 C C . PRO A 1 100 ? 7.697 -6.317 3.603 1.00 89.38 100 PRO A C 1
ATOM 768 O O . PRO A 1 100 ? 8.638 -5.626 3.980 1.00 89.38 100 PRO A O 1
ATOM 771 N N . VAL A 1 101 ? 7.517 -6.612 2.310 1.00 89.25 101 VAL A N 1
ATOM 772 C CA . VAL A 1 101 ? 8.433 -6.151 1.252 1.00 89.25 101 VAL A CA 1
ATOM 773 C C . VAL A 1 101 ? 8.389 -4.630 1.137 1.00 89.25 101 VAL A C 1
ATOM 775 O O . VAL A 1 101 ? 9.429 -3.979 1.094 1.00 89.25 101 VAL A O 1
ATOM 778 N N . LEU A 1 102 ? 7.185 -4.057 1.131 1.00 88.81 102 LEU A N 1
ATOM 779 C CA . LEU A 1 102 ? 7.005 -2.611 1.043 1.00 88.81 102 LEU A CA 1
ATOM 780 C C . LEU A 1 102 ? 7.447 -1.889 2.312 1.00 88.81 102 LEU A C 1
ATOM 782 O O . LEU A 1 102 ? 7.979 -0.790 2.206 1.00 88.81 102 LEU A O 1
ATOM 786 N N . LEU A 1 103 ? 7.278 -2.508 3.482 1.00 87.44 103 LEU A N 1
ATOM 787 C CA . LEU A 1 103 ? 7.801 -1.975 4.737 1.00 87.44 103 LEU A CA 1
ATOM 788 C C . LEU A 1 103 ? 9.331 -1.879 4.693 1.00 87.44 103 LEU A C 1
ATOM 790 O O . LEU A 1 103 ? 9.877 -0.809 4.923 1.00 87.44 103 LEU A O 1
ATOM 794 N N . ASN A 1 104 ? 10.016 -2.952 4.284 1.00 85.06 104 ASN A N 1
ATOM 795 C CA . ASN A 1 104 ? 11.476 -2.950 4.164 1.00 85.06 104 ASN A CA 1
ATOM 796 C C . ASN A 1 104 ? 11.980 -1.900 3.168 1.00 85.06 104 ASN A C 1
ATOM 798 O O . ASN A 1 104 ? 12.988 -1.251 3.407 1.00 85.06 104 ASN A O 1
ATOM 802 N N . ILE A 1 105 ? 11.288 -1.712 2.045 1.00 84.94 105 ILE A N 1
ATOM 803 C CA . ILE A 1 105 ? 11.670 -0.697 1.055 1.00 84.94 105 ILE A CA 1
ATOM 804 C C . ILE A 1 105 ? 11.419 0.713 1.593 1.00 84.94 105 ILE A C 1
ATOM 806 O O . ILE A 1 105 ? 12.209 1.611 1.326 1.00 84.94 105 ILE A O 1
ATOM 810 N N . ASN A 1 106 ? 10.333 0.914 2.340 1.00 81.94 106 ASN A N 1
ATOM 811 C CA . ASN A 1 106 ? 9.973 2.206 2.908 1.00 81.94 106 ASN A CA 1
ATOM 812 C C . ASN A 1 106 ? 10.861 2.616 4.092 1.00 81.94 106 ASN A C 1
ATOM 814 O O . ASN A 1 106 ? 11.131 3.804 4.231 1.00 81.94 106 ASN A O 1
ATOM 818 N N . ASP A 1 107 ? 11.305 1.674 4.918 1.00 73.12 107 ASP A N 1
ATOM 819 C CA . ASP A 1 107 ? 12.064 1.971 6.139 1.00 73.12 107 ASP A CA 1
ATOM 820 C C . ASP A 1 107 ? 13.578 2.002 5.903 1.00 73.12 107 ASP A C 1
ATOM 822 O O . A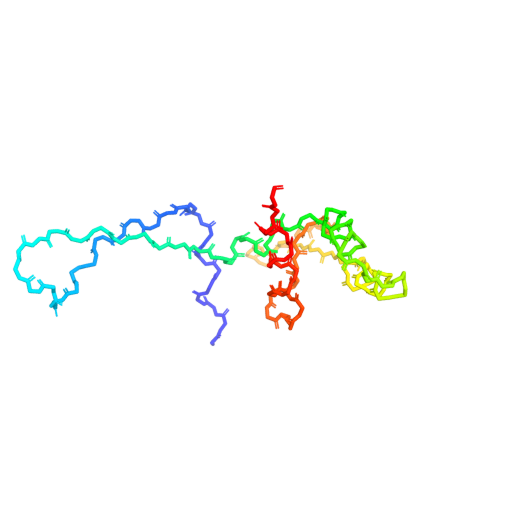SP A 1 107 ? 14.314 2.621 6.668 1.00 73.12 107 ASP A O 1
ATOM 826 N N . LEU A 1 108 ? 14.048 1.360 4.832 1.00 61.50 108 LEU A N 1
ATOM 827 C CA . LEU A 1 108 ? 15.447 1.397 4.428 1.00 61.50 108 LEU A CA 1
ATOM 828 C C . LEU A 1 108 ? 15.642 2.506 3.389 1.00 61.50 108 LEU A C 1
ATOM 830 O O . LEU A 1 108 ? 15.434 2.274 2.199 1.00 61.50 108 LEU A O 1
ATOM 834 N N . ASP A 1 109 ? 16.057 3.686 3.833 1.00 58.44 109 ASP A N 1
ATOM 835 C CA . ASP A 1 109 ? 16.808 4.636 3.003 1.00 58.44 109 ASP A CA 1
ATOM 836 C C . ASP A 1 109 ? 18.173 4.899 3.655 1.00 58.44 109 ASP A C 1
ATOM 838 O O . ASP A 1 109 ? 18.287 4.851 4.882 1.00 58.44 109 ASP A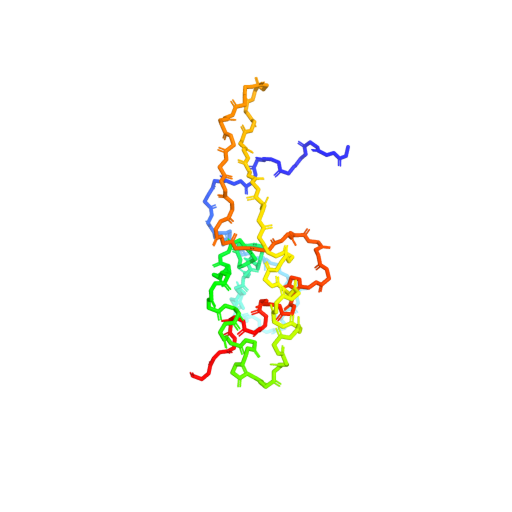 O 1
ATOM 842 N N . GLU A 1 110 ? 19.185 5.167 2.825 1.00 50.91 110 GLU A N 1
ATOM 843 C CA . GLU A 1 110 ? 20.309 6.041 3.199 1.00 50.91 110 GLU A CA 1
ATOM 844 C C . GLU A 1 110 ? 19.840 7.501 3.256 1.00 50.91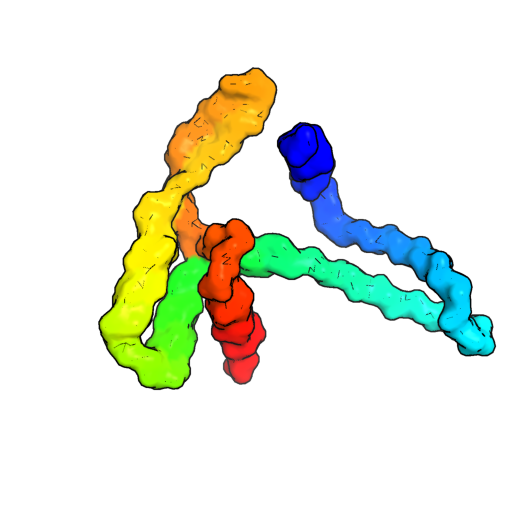 110 GLU A C 1
ATOM 846 O O . GLU A 1 110 ? 19.051 7.897 2.364 1.00 50.91 110 GLU A O 1
#

Radius of gyration: 19.08 Å; chains: 1; bounding box: 48×23×54 Å

pLDDT: mean 77.01, std 20.7, range [29.53, 97.19]